Protein AF-A0A6D2DKF6-F1 (afdb_monomer)

Organism: Salmonella hadar (NCBI:txid149385)

Structure (mmCIF, N/CA/C/O backbone):
data_AF-A0A6D2DKF6-F1
#
_entry.id   AF-A0A6D2DKF6-F1
#
loop_
_atom_site.group_PDB
_atom_site.id
_atom_site.type_symbol
_atom_site.label_atom_id
_atom_site.label_alt_id
_atom_site.label_comp_id
_atom_site.label_asym_id
_atom_site.label_entity_id
_atom_site.label_seq_id
_atom_site.pdbx_PDB_ins_code
_atom_site.Cartn_x
_atom_site.Cartn_y
_atom_site.Cartn_z
_atom_site.occupancy
_atom_site.B_iso_or_equiv
_atom_site.auth_seq_id
_atom_site.auth_comp_id
_atom_site.auth_asym_id
_atom_site.auth_atom_id
_atom_site.pdbx_PDB_model_num
ATOM 1 N N . SER A 1 1 ? -28.767 14.177 -10.149 1.00 67.19 1 SER A N 1
ATOM 2 C CA . SER A 1 1 ? -29.629 13.138 -9.535 1.00 67.19 1 SER A CA 1
ATOM 3 C C . SER A 1 1 ? -29.633 13.298 -8.013 1.00 67.19 1 SER A C 1
ATOM 5 O O . SER A 1 1 ? -28.698 13.881 -7.477 1.00 67.19 1 SER A O 1
ATOM 7 N N . VAL A 1 2 ? -30.654 12.818 -7.286 1.00 78.38 2 VAL A N 1
ATOM 8 C CA . VAL A 1 2 ? -30.715 12.926 -5.803 1.00 78.38 2 VAL A CA 1
ATOM 9 C C . VAL A 1 2 ? -29.473 12.317 -5.129 1.00 78.38 2 VAL A C 1
ATOM 11 O O . VAL A 1 2 ? -29.009 12.816 -4.109 1.00 78.38 2 VAL A O 1
ATOM 14 N N . ILE A 1 3 ? -28.892 11.285 -5.745 1.00 69.44 3 ILE A N 1
ATOM 15 C CA . ILE A 1 3 ? -27.707 10.570 -5.258 1.00 69.44 3 ILE A CA 1
ATOM 16 C C . ILE A 1 3 ? -26.442 11.434 -5.368 1.00 69.44 3 ILE A C 1
ATOM 18 O O . ILE A 1 3 ? -25.677 11.509 -4.410 1.00 69.44 3 ILE A O 1
ATOM 22 N N . GLU A 1 4 ? -26.238 12.139 -6.485 1.00 73.12 4 GLU A N 1
ATOM 23 C CA . GLU A 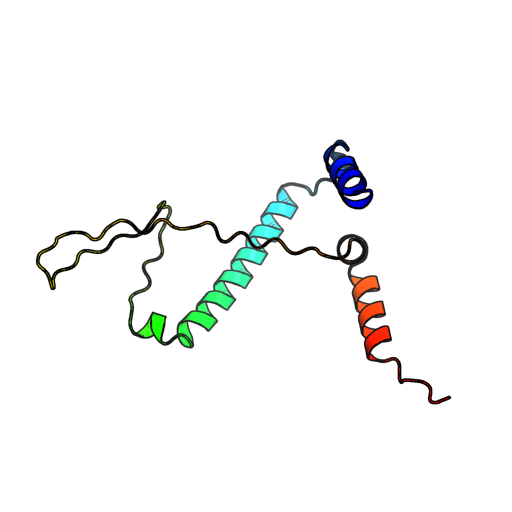1 4 ? -25.084 13.040 -6.657 1.00 73.12 4 GLU A CA 1
ATOM 24 C C . GLU A 1 4 ? -25.095 14.182 -5.642 1.00 73.12 4 GLU A C 1
ATOM 26 O O . GLU A 1 4 ? -24.070 14.451 -5.021 1.00 73.12 4 GLU A O 1
ATOM 31 N N . ASN A 1 5 ? -26.262 14.789 -5.400 1.00 73.50 5 ASN A N 1
ATOM 32 C CA . ASN A 1 5 ? -26.408 15.837 -4.387 1.00 73.50 5 ASN A CA 1
ATOM 33 C C . ASN A 1 5 ? -26.107 15.314 -2.976 1.00 73.50 5 ASN A C 1
ATOM 35 O O . ASN A 1 5 ? -25.527 16.018 -2.151 1.00 73.50 5 ASN A O 1
ATOM 39 N N . HIS A 1 6 ? -26.465 14.063 -2.689 1.00 69.69 6 HIS A N 1
ATOM 40 C CA . HIS A 1 6 ? -26.177 13.452 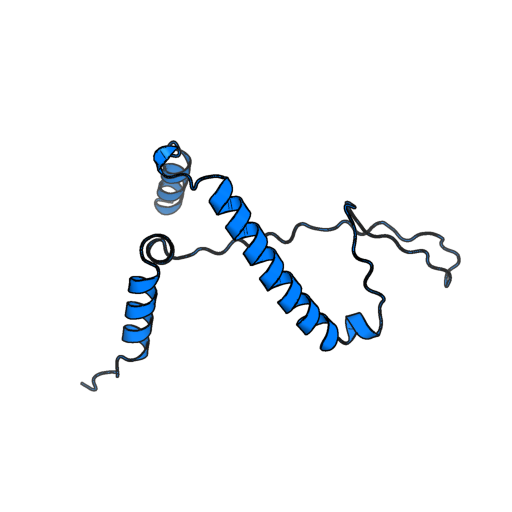-1.398 1.00 69.69 6 HIS A CA 1
ATOM 41 C C . HIS A 1 6 ? -24.677 13.177 -1.206 1.00 69.69 6 HIS A C 1
ATOM 43 O O . HIS A 1 6 ? -24.177 13.307 -0.092 1.00 69.69 6 HIS A O 1
ATOM 49 N N . ILE A 1 7 ? -23.953 12.829 -2.276 1.00 74.00 7 ILE A N 1
ATOM 50 C CA . ILE A 1 7 ? -22.500 12.595 -2.260 1.00 74.00 7 ILE A CA 1
ATOM 51 C C . ILE A 1 7 ? -21.735 13.913 -2.094 1.00 74.00 7 ILE A C 1
ATOM 53 O O . ILE A 1 7 ? -20.829 13.997 -1.263 1.00 74.00 7 ILE A O 1
ATOM 57 N N . THR A 1 8 ? -22.115 14.960 -2.830 1.00 76.31 8 THR A N 1
ATOM 58 C CA . THR A 1 8 ? -21.466 16.278 -2.735 1.00 76.31 8 THR A CA 1
ATOM 59 C C . THR A 1 8 ? -21.653 16.908 -1.356 1.00 76.31 8 THR A C 1
ATOM 61 O O . THR A 1 8 ? -20.695 17.455 -0.811 1.00 76.31 8 THR A O 1
ATOM 64 N N . SER A 1 9 ? -22.817 16.715 -0.726 1.00 73.12 9 SER A N 1
ATOM 65 C CA . SER A 1 9 ? -23.098 17.149 0.654 1.00 73.12 9 SER A CA 1
ATOM 66 C C . SER A 1 9 ? -22.109 16.592 1.694 1.00 73.12 9 SER A C 1
ATOM 68 O O . SER A 1 9 ? -21.843 17.230 2.713 1.00 73.12 9 SER A O 1
ATOM 70 N N . PHE A 1 10 ? -21.532 15.408 1.458 1.00 64.88 10 PHE A N 1
ATOM 71 C CA . PHE A 1 10 ? -20.508 14.843 2.344 1.00 64.88 10 PHE A CA 1
ATOM 72 C C . PHE A 1 10 ? -19.125 15.459 2.127 1.00 64.88 10 PHE A C 1
ATOM 74 O O . PHE A 1 10 ? -18.350 15.541 3.077 1.00 64.88 10 PHE A O 1
ATOM 81 N N . SER A 1 11 ? -18.813 15.905 0.907 1.00 67.12 11 SER A N 1
ATOM 82 C CA . SER A 1 11 ? -17.549 16.596 0.609 1.00 67.12 11 SER A CA 1
ATOM 83 C C . SER A 1 11 ? -17.495 18.016 1.175 1.00 67.12 11 SER A C 1
ATOM 85 O O . SER A 1 11 ? -16.413 18.520 1.459 1.00 67.12 11 SER A O 1
ATOM 87 N N . THR A 1 12 ? -18.658 18.641 1.386 1.00 76.75 12 THR A N 1
ATOM 88 C CA . THR A 1 12 ? -18.784 19.983 1.970 1.00 76.75 12 THR A CA 1
ATOM 89 C C . THR A 1 12 ? -18.726 20.000 3.497 1.00 76.75 12 THR A C 1
ATOM 91 O O . THR A 1 12 ? -18.606 21.074 4.082 1.00 76.75 12 THR A O 1
ATOM 94 N N . LEU A 1 13 ? -18.825 18.843 4.165 1.00 70.75 13 LEU A N 1
ATOM 95 C CA . LEU A 1 13 ? -18.746 18.794 5.623 1.00 70.75 13 LEU A CA 1
ATOM 96 C C . LEU A 1 13 ? -17.287 18.976 6.079 1.00 70.75 13 LEU A C 1
ATOM 98 O O . LEU A 1 13 ? -16.412 18.229 5.629 1.00 70.75 13 LEU A O 1
ATOM 102 N N . PRO A 1 14 ? -16.999 19.914 7.000 1.00 70.06 14 PRO A N 1
ATOM 103 C CA . PRO A 1 14 ? -15.660 20.059 7.547 1.00 70.06 14 PRO A CA 1
ATOM 104 C C . PRO A 1 14 ? -15.270 18.781 8.295 1.00 70.06 14 PRO A C 1
ATOM 106 O O . PRO A 1 14 ? -16.022 18.266 9.126 1.00 70.06 14 PRO A O 1
ATOM 109 N N . ARG A 1 15 ? -14.077 18.255 8.002 1.00 64.88 15 ARG A N 1
ATOM 110 C CA . ARG A 1 15 ? -13.521 17.124 8.750 1.00 64.88 15 ARG A CA 1
ATOM 111 C C . ARG A 1 15 ? -13.288 17.549 10.198 1.00 64.88 15 ARG A C 1
ATOM 113 O O . ARG A 1 15 ? -12.521 18.472 10.465 1.00 64.88 15 ARG A O 1
ATOM 120 N N . ILE A 1 16 ? -13.943 16.859 11.126 1.00 75.75 16 ILE A N 1
ATOM 121 C CA . ILE A 1 16 ? -13.761 17.065 12.562 1.00 75.75 16 ILE A CA 1
ATOM 122 C C . ILE A 1 16 ? -12.381 16.512 12.934 1.00 75.75 16 ILE A C 1
ATOM 124 O O . ILE A 1 16 ? -12.170 15.302 12.887 1.00 75.75 16 ILE A O 1
ATOM 128 N N . LYS A 1 17 ? -11.442 17.396 13.293 1.00 67.75 17 LYS A N 1
ATOM 129 C CA . LYS A 1 17 ? -10.060 17.023 13.659 1.00 67.75 17 LYS A CA 1
ATOM 130 C C . LYS A 1 17 ? -9.988 16.052 14.841 1.00 67.75 17 LYS A C 1
ATOM 132 O O . LYS A 1 17 ? -9.067 15.254 14.916 1.00 67.75 17 LYS A O 1
ATOM 137 N N . GLU A 1 18 ? -10.970 16.092 15.737 1.00 74.12 18 GLU A N 1
ATOM 138 C CA . GLU A 1 18 ? -11.050 15.214 16.914 1.00 74.12 18 GLU A CA 1
ATOM 139 C C . GLU A 1 18 ? -11.262 13.735 16.553 1.00 74.12 18 GLU A C 1
ATOM 141 O O . GLU A 1 18 ? -10.931 12.854 17.341 1.00 74.12 18 GLU A O 1
ATOM 146 N N . LEU A 1 19 ? -11.792 13.456 15.357 1.00 72.00 19 LEU A N 1
ATOM 147 C CA . LEU A 1 19 ? -11.994 12.098 14.842 1.00 72.00 19 LEU A CA 1
ATOM 148 C C . LEU A 1 19 ? -10.832 11.627 13.956 1.00 72.00 19 LEU A C 1
ATOM 150 O O . LEU A 1 19 ? -10.867 10.507 13.442 1.00 72.00 19 LEU A O 1
ATOM 154 N N . GLU A 1 20 ? -9.826 12.473 13.727 1.00 73.00 20 GLU A N 1
ATOM 155 C CA . GLU A 1 20 ? -8.659 12.098 12.939 1.00 73.00 20 GLU A CA 1
ATOM 156 C C . GLU A 1 20 ? -7.764 11.163 13.768 1.00 73.00 20 GLU A C 1
ATOM 158 O O . GLU A 1 20 ? -7.465 11.456 14.931 1.00 73.00 20 GLU A O 1
ATOM 163 N N . PRO A 1 21 ? -7.333 10.012 13.219 1.00 76.19 21 PRO A N 1
ATOM 164 C CA . PRO A 1 21 ? -6.426 9.136 13.941 1.00 76.19 21 PRO A CA 1
ATOM 165 C C . PRO A 1 21 ? -5.112 9.871 14.216 1.00 76.19 21 PRO A C 1
ATOM 167 O O . PRO A 1 21 ? -4.588 10.571 13.350 1.00 76.19 21 PRO A O 1
ATOM 170 N N . SER A 1 22 ? -4.539 9.664 15.405 1.00 84.25 22 SER A N 1
ATOM 171 C CA . SER A 1 22 ? -3.197 10.173 15.705 1.00 84.25 22 SER A CA 1
ATOM 172 C C . SER A 1 22 ? -2.213 9.726 14.619 1.00 84.25 22 SER A C 1
ATOM 174 O O . SER A 1 22 ? -2.202 8.557 14.215 1.00 84.25 22 SER A O 1
ATOM 176 N N . SER A 1 23 ? -1.366 10.652 14.165 1.00 80.50 23 SER A N 1
ATOM 177 C CA . SER A 1 23 ? -0.376 10.425 13.104 1.00 80.50 23 SER A CA 1
ATOM 178 C C . SER A 1 23 ? 0.523 9.219 13.389 1.00 80.50 23 SER A C 1
ATOM 180 O O . SER A 1 23 ? 0.883 8.475 12.477 1.00 80.50 23 SER A O 1
ATOM 182 N N . MET A 1 24 ? 0.810 8.962 14.667 1.00 82.69 24 MET A N 1
ATOM 183 C CA . MET A 1 24 ? 1.531 7.778 15.126 1.00 82.69 24 MET A CA 1
ATOM 184 C C . MET A 1 24 ? 0.816 6.469 14.774 1.00 82.69 24 MET A C 1
ATOM 186 O O . MET A 1 24 ? 1.447 5.550 14.247 1.00 82.69 24 MET A O 1
ATOM 190 N N . PHE A 1 25 ? -0.493 6.381 15.024 1.00 80.62 25 PHE A N 1
ATOM 191 C CA . PHE A 1 25 ? -1.281 5.189 14.703 1.00 80.62 25 PHE A CA 1
ATOM 192 C C . PHE A 1 25 ? -1.457 5.019 13.196 1.00 80.62 25 PHE A C 1
ATOM 194 O O . PHE A 1 25 ? -1.333 3.901 12.696 1.00 80.62 25 PHE A O 1
ATOM 201 N N . ALA A 1 26 ? -1.667 6.114 12.460 1.00 79.31 26 ALA A N 1
ATOM 202 C CA . ALA A 1 26 ? -1.738 6.079 11.001 1.00 79.31 26 ALA A CA 1
ATOM 203 C C . ALA A 1 26 ? -0.433 5.539 10.389 1.00 79.31 26 ALA A C 1
ATOM 205 O O . ALA A 1 26 ? -0.458 4.632 9.554 1.00 79.31 26 ALA A O 1
ATOM 206 N N . HIS A 1 27 ? 0.714 6.025 10.869 1.00 79.50 27 HIS A N 1
ATOM 207 C CA . HIS A 1 27 ? 2.025 5.568 10.419 1.00 79.50 27 HIS A CA 1
ATOM 208 C C . HIS A 1 27 ? 2.285 4.097 10.780 1.00 79.50 27 HIS A C 1
ATOM 210 O O . HIS A 1 27 ? 2.744 3.321 9.940 1.00 79.50 27 HIS A O 1
ATOM 216 N N . ALA A 1 28 ? 1.964 3.683 12.011 1.00 86.50 28 ALA A N 1
ATOM 217 C CA . ALA A 1 28 ? 2.104 2.292 12.440 1.00 86.50 28 ALA A CA 1
ATOM 218 C C . ALA A 1 28 ? 1.259 1.343 11.573 1.00 86.50 28 ALA A C 1
ATOM 220 O O . ALA A 1 28 ? 1.756 0.316 11.105 1.00 86.50 28 ALA A O 1
ATOM 221 N N . PHE A 1 29 ? 0.014 1.725 11.286 1.00 86.56 29 PHE A N 1
ATOM 222 C CA . PHE A 1 29 ? -0.872 0.964 10.413 1.00 86.56 29 PHE A CA 1
ATOM 223 C C . PHE A 1 29 ? -0.327 0.868 8.984 1.00 86.56 29 PHE A C 1
ATOM 225 O O . PHE A 1 29 ? -0.312 -0.210 8.388 1.00 86.56 29 PHE A O 1
ATOM 232 N N . GLN A 1 30 ? 0.171 1.976 8.433 1.00 80.25 30 GLN A N 1
ATOM 233 C CA . GLN A 1 30 ? 0.738 1.995 7.088 1.00 80.25 30 GLN A CA 1
ATOM 234 C C . GLN A 1 30 ? 1.997 1.127 6.979 1.00 80.25 30 GLN A C 1
ATOM 236 O O . GLN A 1 30 ? 2.159 0.405 5.993 1.00 80.25 30 GLN A O 1
ATOM 241 N N . LYS A 1 31 ? 2.841 1.122 8.017 1.00 89.06 31 LYS A N 1
ATOM 242 C CA . LYS A 1 31 ? 4.021 0.255 8.114 1.00 89.06 31 LYS A CA 1
ATOM 243 C C . LYS A 1 31 ? 3.647 -1.229 8.123 1.00 89.06 31 LYS A C 1
ATOM 245 O O . LYS A 1 31 ? 4.220 -2.002 7.356 1.00 89.06 31 LYS A O 1
ATOM 250 N N . GLU A 1 32 ? 2.676 -1.630 8.943 1.00 87.56 32 GLU A N 1
ATOM 251 C CA . GLU A 1 32 ? 2.216 -3.026 8.984 1.00 87.56 32 GLU A CA 1
ATOM 252 C C . GLU A 1 32 ? 1.548 -3.443 7.669 1.00 87.56 32 GLU A C 1
ATOM 254 O O . GLU A 1 32 ? 1.846 -4.509 7.129 1.00 87.56 32 GLU A O 1
ATOM 259 N N . LYS A 1 33 ? 0.730 -2.569 7.072 1.00 83.25 33 LYS A N 1
ATOM 260 C CA . LYS A 1 33 ? 0.153 -2.806 5.743 1.00 83.25 33 LYS A CA 1
ATOM 261 C C . LYS A 1 33 ? 1.243 -3.029 4.691 1.00 83.25 33 LYS A C 1
ATOM 263 O O . LYS A 1 33 ? 1.144 -3.972 3.906 1.00 83.25 33 LYS A O 1
ATOM 268 N N . HIS A 1 34 ? 2.289 -2.203 4.693 1.00 79.62 34 HIS A N 1
ATOM 269 C CA . HIS A 1 34 ? 3.416 -2.345 3.774 1.00 79.62 34 HIS A CA 1
ATOM 270 C C . HIS A 1 34 ? 4.150 -3.678 3.975 1.00 79.62 34 HIS A C 1
ATOM 272 O O . HIS A 1 34 ? 4.443 -4.373 3.007 1.00 79.62 34 HIS A O 1
ATOM 278 N N . LYS A 1 35 ? 4.375 -4.090 5.227 1.00 89.62 35 LYS A N 1
ATOM 279 C CA . LYS A 1 35 ? 4.993 -5.382 5.566 1.00 89.62 35 LYS A CA 1
ATOM 280 C C . LYS A 1 35 ? 4.173 -6.572 5.056 1.00 89.62 35 LYS A C 1
ATOM 282 O O . LYS A 1 35 ? 4.730 -7.502 4.476 1.00 89.62 35 LYS A O 1
ATOM 287 N N . VAL A 1 36 ? 2.850 -6.535 5.233 1.00 88.44 36 VAL A N 1
ATOM 288 C CA . VAL A 1 36 ? 1.941 -7.576 4.726 1.00 88.44 36 VAL A CA 1
ATOM 289 C C . VAL A 1 36 ? 1.941 -7.611 3.197 1.00 88.44 36 VAL A C 1
ATOM 291 O O . VAL A 1 36 ? 1.958 -8.693 2.611 1.00 88.44 36 VAL A O 1
ATOM 294 N N . MET A 1 37 ? 1.935 -6.447 2.541 1.00 78.31 37 MET A N 1
ATOM 295 C CA . MET A 1 37 ? 1.982 -6.369 1.080 1.00 78.31 37 MET A CA 1
ATOM 296 C C . MET A 1 37 ? 3.308 -6.866 0.507 1.00 78.31 37 MET A C 1
ATOM 298 O O . MET A 1 37 ? 3.273 -7.639 -0.446 1.00 78.31 37 MET A O 1
ATOM 302 N N . ALA A 1 38 ? 4.443 -6.522 1.120 1.00 80.44 38 ALA A N 1
ATOM 303 C CA . ALA A 1 38 ? 5.753 -7.029 0.716 1.00 80.44 38 ALA A CA 1
ATOM 304 C C . ALA A 1 38 ? 5.784 -8.567 0.733 1.00 80.44 38 ALA A C 1
ATOM 306 O O . ALA A 1 38 ? 6.120 -9.189 -0.270 1.00 80.44 38 ALA A O 1
ATOM 307 N N . LYS A 1 39 ? 5.291 -9.187 1.815 1.00 84.94 39 LYS A N 1
ATOM 308 C CA . LYS A 1 39 ? 5.209 -10.653 1.923 1.00 84.94 39 LYS A CA 1
ATOM 309 C C . LYS A 1 39 ? 4.341 -11.285 0.826 1.00 84.94 39 LYS A C 1
ATOM 311 O O . LYS A 1 39 ? 4.685 -12.337 0.299 1.00 84.94 39 LYS A O 1
ATOM 316 N N . LYS A 1 40 ? 3.207 -10.663 0.481 1.00 80.12 40 LYS A N 1
ATOM 317 C CA . LYS A 1 40 ? 2.345 -11.129 -0.622 1.00 80.12 40 LYS A CA 1
ATOM 318 C C . LYS A 1 40 ? 3.027 -10.986 -1.980 1.00 80.12 40 LYS A C 1
ATOM 320 O O . LYS A 1 40 ? 2.858 -11.840 -2.841 1.00 80.12 40 LYS A O 1
ATOM 325 N N . GLN A 1 41 ? 3.782 -9.911 -2.170 1.00 77.56 41 G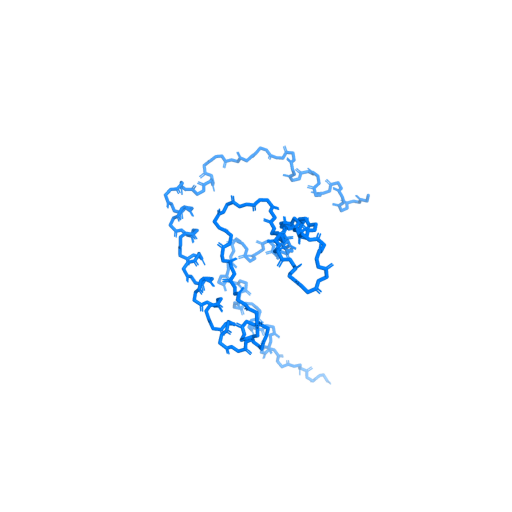LN A N 1
ATOM 326 C CA . GLN A 1 41 ? 4.501 -9.665 -3.409 1.00 77.56 41 GLN A CA 1
ATOM 327 C C . GLN A 1 41 ? 5.616 -10.690 -3.629 1.00 77.56 41 GLN A C 1
ATOM 329 O O . GLN A 1 41 ? 5.797 -11.125 -4.760 1.00 77.56 41 GLN A O 1
ATOM 334 N N . ASP A 1 42 ? 6.314 -11.110 -2.572 1.00 79.50 42 ASP A N 1
ATOM 335 C CA . ASP A 1 42 ? 7.333 -12.160 -2.668 1.00 79.50 42 ASP A CA 1
ATOM 336 C C . ASP A 1 42 ? 6.722 -13.508 -3.073 1.00 79.50 42 ASP A C 1
ATOM 338 O O . ASP A 1 42 ? 7.219 -14.140 -3.999 1.00 79.50 42 ASP A O 1
ATOM 342 N N . LEU A 1 43 ? 5.574 -13.890 -2.498 1.00 79.75 43 LEU A N 1
ATOM 343 C CA . LEU A 1 43 ? 4.837 -15.091 -2.926 1.00 79.75 43 LEU A CA 1
ATOM 344 C C . LEU A 1 43 ? 4.429 -15.025 -4.408 1.00 79.75 43 LEU A C 1
ATOM 346 O O . LEU A 1 43 ? 4.625 -15.978 -5.154 1.00 79.75 43 LEU A O 1
ATOM 350 N N . ASN A 1 44 ? 3.925 -13.875 -4.861 1.00 74.06 44 ASN A N 1
ATOM 351 C CA . ASN A 1 44 ? 3.529 -13.689 -6.259 1.00 74.06 44 ASN A CA 1
ATOM 352 C C . ASN A 1 44 ? 4.718 -13.729 -7.235 1.00 74.06 44 ASN A C 1
ATOM 354 O O . ASN A 1 44 ? 4.529 -14.036 -8.412 1.00 74.06 44 ASN A O 1
ATOM 358 N N . LYS A 1 45 ? 5.933 -13.386 -6.786 1.00 69.94 45 LYS A N 1
ATOM 359 C CA . LYS A 1 45 ? 7.139 -13.472 -7.621 1.00 69.94 45 LYS A CA 1
ATOM 360 C C . LYS A 1 45 ? 7.536 -14.918 -7.892 1.00 69.94 45 LYS A C 1
ATOM 362 O O . LYS A 1 45 ? 7.859 -15.227 -9.034 1.00 69.94 45 LYS A O 1
ATOM 367 N N . GLU A 1 46 ? 7.463 -15.785 -6.884 1.00 75.38 46 GLU A N 1
ATOM 368 C CA . GLU A 1 46 ? 7.814 -17.208 -7.010 1.00 75.38 46 GLU A CA 1
ATOM 369 C C . GLU A 1 46 ? 6.919 -17.946 -8.023 1.00 75.38 46 GLU A C 1
ATOM 371 O O . GLU A 1 46 ? 7.394 -18.770 -8.815 1.00 75.38 46 GLU A O 1
ATOM 376 N N . ASP A 1 47 ? 5.631 -17.597 -8.056 1.00 78.38 47 ASP A N 1
ATOM 377 C CA . ASP A 1 47 ? 4.644 -18.230 -8.938 1.00 78.38 47 ASP A CA 1
ATOM 378 C C . ASP A 1 47 ? 4.607 -17.625 -10.353 1.00 78.38 47 ASP A C 1
ATOM 380 O O . ASP A 1 47 ? 4.157 -18.268 -11.304 1.00 78.38 47 ASP A O 1
ATOM 384 N N . SER A 1 48 ? 5.097 -16.398 -10.537 1.00 73.31 48 SER A N 1
ATOM 385 C CA . SER A 1 48 ? 4.996 -15.690 -11.814 1.00 73.31 48 SER A CA 1
ATOM 386 C C . SER A 1 48 ? 6.088 -16.098 -12.80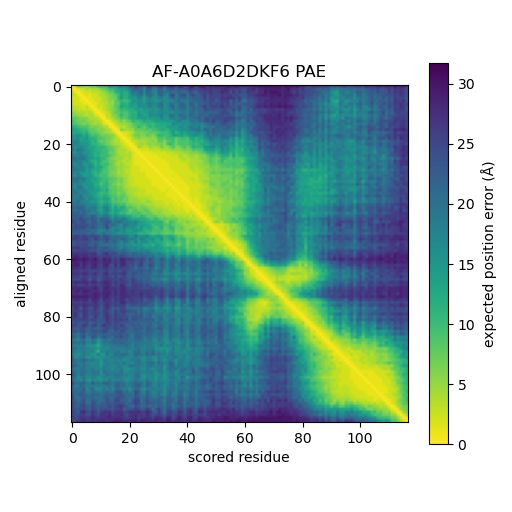1 1.00 73.31 48 SER A C 1
ATOM 388 O O . SER A 1 48 ? 7.272 -15.801 -12.635 1.00 73.31 48 SER A O 1
ATOM 390 N N . LEU A 1 49 ? 5.669 -16.695 -13.917 1.00 73.88 49 LEU A N 1
ATOM 391 C CA . LEU A 1 49 ? 6.549 -17.026 -15.040 1.00 73.88 49 LEU A CA 1
ATOM 392 C C . LEU A 1 49 ? 7.191 -15.771 -15.664 1.00 73.88 49 LEU A C 1
ATOM 394 O O . LEU A 1 49 ? 8.333 -15.822 -16.113 1.00 73.88 49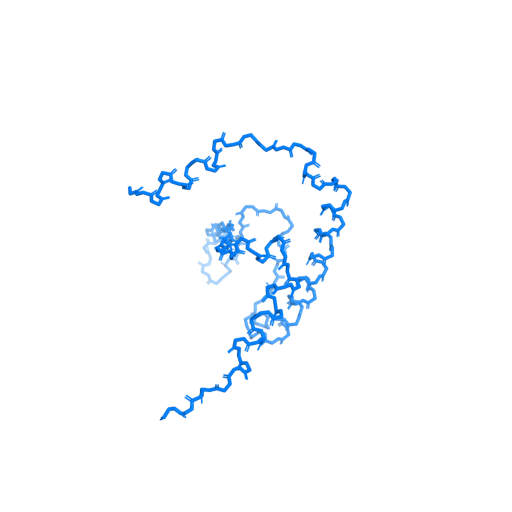 LEU A O 1
ATOM 398 N N . ALA A 1 50 ? 6.509 -14.622 -15.607 1.00 69.62 50 ALA A N 1
ATOM 399 C CA . ALA A 1 50 ? 7.049 -13.351 -16.086 1.00 69.62 50 ALA A CA 1
ATOM 400 C C . ALA A 1 50 ? 8.264 -12.885 -15.263 1.00 69.62 50 ALA A C 1
ATOM 402 O O . ALA A 1 50 ? 9.234 -12.405 -15.841 1.00 69.62 50 ALA A O 1
ATOM 403 N N . PHE A 1 51 ? 8.257 -13.085 -13.937 1.00 63.97 51 PHE A N 1
ATOM 404 C CA . PHE A 1 51 ? 9.395 -12.736 -13.072 1.00 63.97 51 PHE A CA 1
ATOM 405 C C . PHE A 1 51 ? 10.563 -13.724 -13.157 1.00 63.97 51 PHE A C 1
ATOM 407 O O . PHE A 1 51 ? 11.676 -13.381 -12.767 1.00 63.97 51 PHE A O 1
ATOM 414 N N . LYS A 1 52 ? 10.332 -14.927 -13.695 1.00 72.69 52 LYS A N 1
ATOM 415 C CA . LYS A 1 52 ? 11.393 -15.903 -13.990 1.00 72.69 52 LYS A CA 1
ATOM 416 C C . LYS A 1 52 ? 12.133 -15.590 -15.290 1.00 72.69 52 LYS A C 1
ATOM 418 O O . LYS A 1 52 ? 13.309 -15.915 -15.403 1.00 72.69 52 LYS A O 1
ATOM 423 N N . ILE A 1 53 ? 11.452 -14.980 -16.262 1.00 74.31 53 ILE A N 1
ATOM 424 C CA . ILE A 1 53 ? 12.014 -14.676 -17.589 1.00 74.31 53 ILE A CA 1
ATOM 425 C C . ILE A 1 53 ? 12.574 -13.250 -17.651 1.00 74.31 53 ILE A C 1
ATOM 427 O O . ILE A 1 53 ? 13.575 -13.017 -18.323 1.00 74.31 53 ILE A O 1
ATOM 431 N N . ALA A 1 54 ? 11.959 -12.298 -16.947 1.00 69.00 54 ALA A N 1
ATOM 432 C CA . ALA A 1 54 ? 12.379 -10.903 -16.944 1.00 69.00 54 ALA A CA 1
ATOM 433 C C . ALA A 1 54 ? 12.885 -10.470 -15.563 1.00 69.00 54 ALA A C 1
ATOM 435 O O . ALA A 1 54 ? 12.218 -10.656 -14.543 1.00 69.00 54 ALA A O 1
ATOM 436 N N . THR A 1 55 ? 14.055 -9.830 -15.536 1.00 64.88 55 THR A N 1
ATOM 437 C CA . THR A 1 55 ? 14.660 -9.296 -14.314 1.00 64.88 55 THR A CA 1
ATOM 438 C C . THR A 1 55 ? 13.794 -8.172 -13.746 1.00 64.88 55 THR A C 1
ATOM 440 O O . THR A 1 55 ? 13.622 -7.125 -14.370 1.00 64.88 55 THR A O 1
ATOM 443 N N . HIS A 1 56 ? 13.256 -8.359 -12.539 1.00 61.84 56 HIS A N 1
ATOM 444 C CA . HIS A 1 56 ? 12.529 -7.298 -11.845 1.00 61.84 56 HIS A CA 1
ATOM 445 C C . HIS A 1 56 ? 13.507 -6.217 -11.373 1.00 61.84 56 HIS A C 1
ATOM 447 O O . HIS A 1 56 ? 14.274 -6.433 -10.434 1.00 61.84 56 HIS A O 1
ATOM 453 N N . ILE A 1 57 ? 13.449 -5.037 -11.990 1.00 64.69 57 ILE A N 1
ATOM 454 C CA . ILE A 1 57 ? 14.196 -3.852 -11.564 1.00 64.69 57 ILE A CA 1
ATOM 455 C C . ILE A 1 57 ? 13.299 -3.061 -10.598 1.00 64.69 57 ILE A C 1
ATOM 457 O O . ILE A 1 57 ? 12.355 -2.408 -11.050 1.00 64.69 57 ILE A O 1
ATOM 461 N N . PRO A 1 58 ? 13.529 -3.119 -9.269 1.00 56.72 58 PRO A N 1
ATOM 462 C CA . PRO A 1 58 ? 12.769 -2.307 -8.330 1.00 56.72 58 PRO A CA 1
ATOM 463 C C . PRO A 1 58 ? 13.114 -0.832 -8.556 1.00 56.72 58 PRO A C 1
ATOM 465 O O . PRO A 1 58 ? 14.217 -0.384 -8.240 1.00 56.72 58 PRO A O 1
ATOM 468 N N . LEU A 1 59 ? 12.165 -0.068 -9.093 1.00 56.44 59 LEU A N 1
ATOM 469 C CA . LEU A 1 59 ? 12.322 1.370 -9.273 1.00 56.44 59 LEU A CA 1
ATOM 470 C C . LEU A 1 59 ? 12.303 2.058 -7.900 1.00 56.44 59 LEU A C 1
ATOM 472 O O . LEU A 1 59 ? 11.251 2.310 -7.315 1.00 56.44 59 LEU A O 1
ATOM 476 N N . LYS A 1 60 ? 13.491 2.367 -7.372 1.00 55.38 60 LYS A N 1
ATOM 477 C CA . LYS A 1 60 ? 13.657 3.322 -6.271 1.00 55.38 60 LYS A CA 1
ATOM 478 C C . LYS A 1 60 ? 13.426 4.724 -6.838 1.00 55.38 60 LYS A C 1
ATOM 480 O O . LYS A 1 60 ? 14.358 5.342 -7.328 1.00 55.38 60 LYS A O 1
ATOM 485 N N . ALA A 1 61 ? 12.186 5.202 -6.773 1.00 53.19 61 ALA A N 1
ATOM 486 C CA . ALA A 1 61 ? 11.824 6.595 -7.046 1.00 53.19 61 ALA A CA 1
ATOM 487 C C . ALA A 1 61 ? 12.127 7.095 -8.477 1.00 53.19 61 ALA A C 1
ATOM 489 O O . ALA A 1 61 ? 12.890 8.037 -8.672 1.00 53.19 61 ALA A O 1
ATOM 490 N N . GLY A 1 62 ? 11.489 6.493 -9.483 1.00 54.84 62 GLY A N 1
ATOM 491 C CA . GLY A 1 62 ? 11.475 7.014 -10.855 1.00 54.84 62 GLY A CA 1
ATOM 492 C C . GLY A 1 62 ? 10.048 7.123 -11.389 1.00 54.84 62 GLY A C 1
ATOM 493 O O . GLY A 1 62 ? 9.209 6.297 -11.047 1.00 54.84 62 GLY A O 1
ATOM 494 N N . VAL A 1 63 ? 9.772 8.127 -12.228 1.00 58.72 63 VAL A N 1
ATOM 495 C CA . VAL A 1 63 ? 8.457 8.347 -12.873 1.00 58.72 63 VAL A CA 1
ATOM 496 C C . VAL A 1 63 ? 8.196 7.315 -13.989 1.00 58.72 63 VAL A C 1
ATOM 498 O O . VAL A 1 63 ? 7.078 7.209 -14.477 1.00 58.72 63 VAL A O 1
ATOM 501 N N . GLY A 1 64 ? 9.190 6.506 -14.378 1.00 60.22 64 GLY A N 1
ATOM 502 C CA . GLY A 1 64 ? 9.0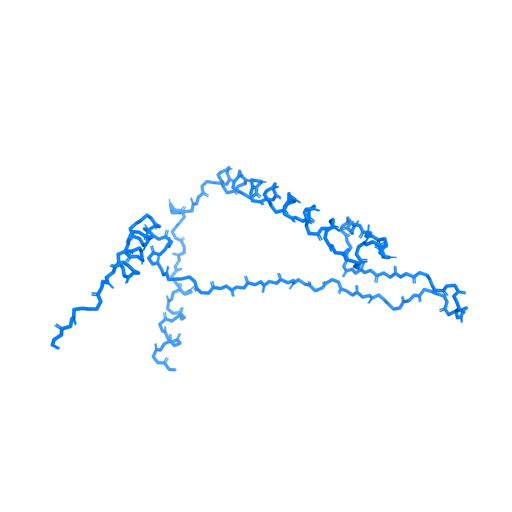68 5.476 -15.415 1.00 60.22 64 GLY A CA 1
ATOM 503 C C . GLY A 1 64 ? 10.283 4.550 -15.528 1.00 60.22 64 GLY A C 1
ATOM 504 O O . GLY A 1 64 ? 11.281 4.741 -14.832 1.00 60.22 64 GLY A O 1
ATOM 505 N N . SER A 1 65 ? 10.188 3.547 -16.404 1.00 64.06 65 SER A N 1
ATOM 506 C CA . SER A 1 65 ? 11.262 2.622 -16.790 1.00 64.06 65 SER A CA 1
ATOM 507 C C . SER A 1 65 ? 11.664 2.811 -18.254 1.00 64.06 65 SER A C 1
ATOM 509 O O . SER A 1 65 ? 10.830 3.081 -19.110 1.00 64.06 65 SER A O 1
ATOM 511 N N . PHE A 1 66 ? 12.944 2.622 -18.561 1.00 73.69 66 PHE A N 1
ATOM 512 C CA . PHE A 1 66 ? 13.452 2.465 -19.925 1.00 73.69 66 PHE A CA 1
ATOM 513 C C . PHE A 1 66 ? 14.505 1.352 -19.923 1.00 73.69 66 PHE A C 1
ATOM 515 O O . PHE A 1 66 ? 15.084 1.050 -18.877 1.00 73.69 66 PHE A O 1
ATOM 522 N N . HIS A 1 67 ? 14.740 0.716 -21.067 1.00 70.31 67 HIS A N 1
ATOM 523 C CA . HIS A 1 67 ? 15.769 -0.314 -21.213 1.00 70.31 67 HIS A CA 1
ATOM 524 C C . HIS A 1 67 ? 16.593 -0.071 -22.476 1.00 70.31 67 HIS A C 1
ATOM 526 O O . HIS A 1 67 ? 16.127 0.553 -23.426 1.00 70.31 67 HIS A O 1
ATOM 532 N N . TYR A 1 68 ? 17.842 -0.532 -22.477 1.00 75.81 68 TYR A N 1
ATOM 533 C CA . TYR A 1 68 ? 18.698 -0.484 -23.658 1.00 75.81 68 TYR A CA 1
ATOM 534 C C . TYR A 1 68 ? 18.418 -1.706 -24.534 1.00 75.81 68 TYR A C 1
ATOM 536 O O . TYR A 1 68 ? 18.427 -2.829 -24.025 1.00 75.81 68 TYR A O 1
ATOM 544 N N . ASN A 1 69 ? 18.131 -1.496 -25.821 1.00 72.19 69 ASN A N 1
ATOM 545 C CA . ASN A 1 69 ? 17.810 -2.579 -26.744 1.00 72.19 69 ASN A CA 1
ATOM 546 C C . ASN A 1 69 ? 18.973 -2.828 -27.713 1.00 72.19 69 ASN A C 1
ATOM 548 O O . ASN A 1 69 ? 19.120 -2.142 -28.725 1.00 72.19 69 ASN A O 1
ATOM 552 N N . ASP A 1 70 ? 19.781 -3.835 -27.387 1.00 70.75 70 ASP A N 1
ATOM 553 C CA . ASP A 1 70 ? 20.992 -4.209 -28.131 1.00 70.75 70 ASP A CA 1
ATOM 554 C C . ASP A 1 70 ? 20.677 -4.954 -29.446 1.00 70.75 70 ASP A C 1
ATOM 556 O O . ASP A 1 70 ? 21.517 -5.078 -30.330 1.00 70.75 70 ASP A O 1
ATOM 560 N N . TYR A 1 71 ? 19.440 -5.438 -29.613 1.00 70.88 71 TYR A N 1
ATOM 561 C CA . TYR A 1 71 ? 19.061 -6.289 -30.746 1.00 70.88 71 TYR A CA 1
ATOM 562 C C . TYR A 1 71 ? 18.851 -5.515 -32.060 1.00 70.88 71 TYR A C 1
ATOM 564 O O . TYR A 1 71 ? 19.139 -6.035 -33.133 1.00 70.88 71 TYR A O 1
ATOM 572 N N . ASN A 1 72 ? 18.380 -4.264 -31.989 1.00 68.31 72 ASN A N 1
ATOM 573 C CA . ASN A 1 72 ? 18.032 -3.456 -33.170 1.00 68.31 72 ASN A CA 1
ATOM 574 C C . ASN A 1 72 ? 18.945 -2.240 -33.387 1.00 68.31 72 ASN A C 1
ATOM 576 O O . ASN A 1 72 ? 18.637 -1.393 -34.225 1.00 68.31 72 ASN A O 1
ATOM 580 N N . ASN A 1 73 ? 20.037 -2.110 -32.623 1.00 63.94 73 ASN A N 1
ATOM 581 C CA . ASN A 1 73 ? 20.919 -0.934 -32.638 1.00 63.94 73 ASN A CA 1
ATOM 582 C C . ASN A 1 73 ? 20.171 0.410 -32.448 1.00 63.94 73 ASN A C 1
ATOM 584 O O . ASN A 1 73 ? 20.685 1.478 -32.777 1.00 63.94 73 ASN A O 1
ATOM 588 N N . SER A 1 74 ? 18.941 0.365 -31.920 1.00 67.50 74 SER A N 1
ATOM 589 C CA . SER A 1 74 ? 18.027 1.505 -31.799 1.00 67.50 74 SER A CA 1
ATOM 590 C C . SER A 1 74 ? 18.232 2.302 -30.506 1.00 67.50 74 SER A C 1
ATOM 592 O O . SER A 1 74 ? 17.467 3.218 -30.221 1.00 67.50 74 SER A O 1
ATOM 594 N N . GLY A 1 75 ? 19.255 1.964 -29.716 1.00 79.06 75 GLY A N 1
ATOM 595 C CA . GLY A 1 75 ? 19.594 2.658 -28.477 1.00 79.06 75 GLY A CA 1
ATOM 596 C C . GLY A 1 75 ? 18.623 2.374 -27.325 1.00 79.06 75 GLY A C 1
ATOM 597 O O . GLY A 1 75 ? 18.153 1.249 -27.141 1.00 79.06 75 GLY A O 1
ATOM 598 N N . TYR A 1 76 ? 18.366 3.395 -26.504 1.00 78.38 76 TYR A N 1
ATOM 599 C CA . TYR A 1 76 ? 17.442 3.313 -25.369 1.00 78.38 76 TYR A CA 1
ATOM 600 C C . TYR A 1 76 ? 15.976 3.332 -25.832 1.00 78.38 76 TYR A C 1
ATOM 602 O O . TYR A 1 76 ? 15.614 4.096 -26.723 1.00 78.38 76 TYR A O 1
ATOM 610 N N . SER A 1 77 ? 15.131 2.507 -25.208 1.00 77.06 77 SER A N 1
ATOM 611 C CA . SER A 1 77 ? 13.688 2.461 -25.460 1.00 77.06 77 SER A CA 1
ATOM 612 C C . SER A 1 77 ? 12.981 3.739 -25.000 1.00 77.06 77 SER A C 1
ATOM 614 O O . SER A 1 77 ? 13.452 4.427 -24.092 1.00 77.06 77 SER A O 1
ATOM 616 N N . GLU A 1 78 ? 11.792 4.001 -25.549 1.00 78.00 78 GLU A N 1
ATOM 617 C CA . GLU A 1 78 ? 10.907 5.043 -25.024 1.00 78.00 78 GLU A CA 1
ATOM 618 C C . GLU A 1 78 ? 10.584 4.776 -23.534 1.00 78.00 78 GLU A C 1
ATOM 620 O O . GLU A 1 78 ? 10.362 3.613 -23.161 1.00 78.00 78 GLU A O 1
ATOM 625 N N . PRO A 1 79 ? 10.602 5.802 -22.658 1.00 73.75 79 PRO A N 1
ATOM 626 C CA . PRO A 1 79 ? 10.277 5.634 -21.248 1.00 73.75 79 PRO A CA 1
ATOM 627 C C . PRO A 1 79 ? 8.813 5.226 -21.043 1.00 73.75 79 PRO A C 1
ATOM 629 O O . PRO A 1 79 ? 7.891 5.968 -21.373 1.00 73.75 79 PRO A O 1
ATOM 632 N N . SER A 1 80 ? 8.587 4.073 -20.419 1.00 72.81 80 SER A N 1
ATOM 633 C CA . SER A 1 80 ? 7.273 3.667 -19.926 1.00 72.81 80 SER A CA 1
ATOM 634 C C . SER A 1 80 ? 7.041 4.289 -18.554 1.00 72.81 80 SER A C 1
ATOM 636 O O . SER A 1 80 ? 7.623 3.854 -17.558 1.00 72.81 80 SER A O 1
ATOM 638 N N . TYR A 1 81 ? 6.179 5.297 -18.476 1.00 72.25 81 TYR A N 1
ATOM 639 C CA . TYR A 1 81 ? 5.844 5.932 -17.205 1.00 72.25 81 TYR A CA 1
ATOM 640 C C . TYR A 1 81 ? 5.061 4.986 -16.287 1.00 72.25 81 TYR A C 1
ATOM 642 O O . TYR A 1 81 ? 4.161 4.265 -16.721 1.00 72.25 81 TYR A O 1
ATOM 650 N N . LEU A 1 82 ? 5.405 4.986 -15.000 1.00 64.00 82 LEU A N 1
ATOM 651 C CA . LEU A 1 82 ? 4.648 4.271 -13.983 1.00 64.00 82 LEU A CA 1
ATOM 652 C C . LEU A 1 82 ? 3.307 4.980 -13.804 1.00 64.00 82 LEU A C 1
ATOM 654 O O . LEU A 1 82 ? 3.248 6.112 -13.331 1.00 64.00 82 LEU A O 1
ATOM 658 N N . HIS A 1 83 ? 2.221 4.314 -14.179 1.00 62.50 83 HIS A N 1
ATOM 659 C CA . HIS A 1 83 ? 0.887 4.777 -13.826 1.00 62.50 83 HIS A CA 1
ATOM 660 C C . HIS A 1 83 ? 0.582 4.415 -12.376 1.00 62.50 83 HIS A C 1
ATOM 662 O O . HIS A 1 83 ? 0.791 3.281 -11.935 1.00 62.50 83 HIS A O 1
ATOM 668 N N . GLU A 1 84 ? 0.082 5.392 -11.624 1.00 58.28 84 GLU A N 1
ATOM 669 C CA . GLU A 1 84 ? -0.445 5.153 -10.290 1.00 58.28 84 GLU A CA 1
ATOM 670 C C . GLU A 1 84 ? -1.695 4.277 -10.405 1.00 58.28 84 GLU A C 1
ATOM 672 O O . GLU A 1 84 ? -2.772 4.727 -10.796 1.00 58.28 84 GLU A O 1
ATOM 677 N N . TYR A 1 85 ? -1.562 3.000 -10.056 1.00 56.56 85 TYR A N 1
ATOM 678 C CA . TYR A 1 85 ? -2.712 2.117 -9.910 1.00 56.56 85 TYR A CA 1
ATOM 679 C C . TYR A 1 85 ? -3.435 2.455 -8.602 1.00 56.56 85 TYR A C 1
ATOM 681 O O . TYR A 1 85 ? -3.169 1.877 -7.549 1.00 56.56 85 TYR A O 1
ATOM 689 N N . SER A 1 86 ? -4.350 3.423 -8.663 1.00 56.94 86 SER A N 1
ATOM 690 C CA . SER A 1 86 ? -5.257 3.743 -7.562 1.00 56.94 86 SER A CA 1
ATOM 691 C C . SER A 1 86 ? -6.553 2.953 -7.716 1.00 56.94 86 SER A C 1
ATOM 693 O O . SER A 1 86 ? -7.399 3.263 -8.553 1.00 56.94 86 SER A O 1
ATOM 695 N N . SER A 1 87 ? -6.719 1.907 -6.908 1.00 64.19 87 SER A N 1
ATOM 696 C CA . SER A 1 87 ? -7.994 1.201 -6.794 1.00 64.19 87 SER A CA 1
ATOM 697 C C . SER A 1 87 ? -8.811 1.815 -5.658 1.00 64.19 87 SER A C 1
ATOM 699 O O . SER A 1 87 ? -8.511 1.585 -4.482 1.00 64.19 87 SER A O 1
ATOM 701 N N . SER A 1 88 ? -9.854 2.572 -5.992 1.00 68.62 88 SER A N 1
ATOM 702 C CA . SER A 1 88 ? -10.893 2.947 -5.035 1.00 68.62 88 SER A CA 1
ATOM 703 C C . SER A 1 88 ? -12.018 1.912 -5.095 1.00 68.62 88 SER A C 1
ATOM 705 O O . SER A 1 88 ? -12.466 1.510 -6.165 1.00 68.62 88 SER A O 1
ATOM 707 N N . TYR A 1 89 ? -12.452 1.428 -3.936 1.00 73.00 89 TYR A N 1
ATOM 708 C CA . TYR A 1 89 ? -13.589 0.520 -3.828 1.00 73.00 89 TYR A CA 1
ATOM 709 C C . TYR A 1 89 ? -14.573 1.090 -2.814 1.00 73.00 89 TYR A C 1
ATOM 711 O O . TYR A 1 89 ? -14.191 1.549 -1.735 1.00 73.00 89 TYR A O 1
ATOM 719 N N . SER A 1 90 ? -15.853 1.099 -3.176 1.00 73.38 90 SER A N 1
ATOM 720 C CA . SER A 1 90 ? -16.911 1.569 -2.290 1.00 73.38 90 SER A CA 1
ATOM 721 C C . SER A 1 90 ? -17.178 0.511 -1.223 1.00 73.38 90 SER A C 1
ATOM 723 O O . SER A 1 90 ? -17.766 -0.534 -1.505 1.00 73.38 90 SER A O 1
ATOM 725 N N . LEU A 1 91 ? -16.748 0.780 0.006 1.00 76.31 91 LEU A N 1
ATOM 726 C CA . LEU A 1 91 ? -17.114 -0.030 1.162 1.00 76.31 91 LEU A CA 1
ATOM 727 C C . LEU A 1 91 ? -18.454 0.444 1.739 1.00 76.31 91 LEU A C 1
ATOM 729 O O . LEU A 1 91 ? -18.671 1.654 1.860 1.00 76.31 91 LEU A O 1
ATOM 733 N N . PRO A 1 92 ? -19.341 -0.472 2.166 1.00 79.50 92 PRO A N 1
ATOM 734 C CA . PRO A 1 92 ? -20.515 -0.102 2.942 1.00 79.50 92 PRO A CA 1
ATOM 735 C C . PRO A 1 92 ? -20.092 0.653 4.201 1.00 79.50 92 PRO A C 1
ATOM 737 O O . PRO A 1 92 ? -19.256 0.174 4.963 1.00 79.50 92 PRO A O 1
ATOM 740 N N . ARG A 1 93 ? -20.699 1.816 4.464 1.00 76.62 93 ARG A N 1
ATOM 741 C CA . ARG A 1 93 ? -20.358 2.676 5.616 1.00 76.62 93 ARG A CA 1
ATOM 742 C C . ARG A 1 93 ? -20.317 1.916 6.943 1.00 76.62 93 ARG A C 1
ATOM 744 O O . ARG A 1 93 ? -19.480 2.197 7.794 1.00 76.62 93 ARG A O 1
ATOM 751 N N . ARG A 1 94 ? -21.207 0.936 7.105 1.00 77.12 94 ARG A N 1
ATOM 752 C CA . ARG A 1 94 ? -21.265 0.090 8.297 1.00 77.12 94 ARG A CA 1
ATOM 753 C C . ARG A 1 94 ? -19.975 -0.699 8.532 1.00 77.12 94 ARG A C 1
ATOM 755 O O . ARG A 1 94 ? -19.584 -0.820 9.677 1.00 77.12 94 ARG A O 1
ATOM 762 N N . TYR A 1 95 ? -19.288 -1.144 7.481 1.00 80.19 95 TYR A N 1
ATOM 763 C CA . TYR A 1 95 ? -18.007 -1.844 7.603 1.00 80.19 95 TYR A CA 1
ATOM 764 C C . TYR A 1 95 ? -16.916 -0.970 8.242 1.00 80.19 95 TYR A C 1
ATOM 766 O O . TYR A 1 95 ? -16.060 -1.475 8.957 1.00 80.19 95 TYR A O 1
ATOM 774 N N . ILE A 1 96 ? -16.962 0.349 8.018 1.00 77.12 96 ILE A N 1
ATOM 775 C CA . ILE A 1 96 ? -16.002 1.304 8.595 1.00 77.12 96 ILE A CA 1
ATOM 776 C C . ILE A 1 96 ? -16.335 1.604 10.065 1.00 77.12 96 ILE A C 1
ATOM 778 O O . ILE A 1 96 ? -15.429 1.762 10.875 1.00 77.12 96 ILE A O 1
ATOM 782 N N . MET A 1 97 ? -17.624 1.694 10.406 1.00 80.75 97 MET A N 1
ATOM 783 C CA . MET A 1 97 ? -18.087 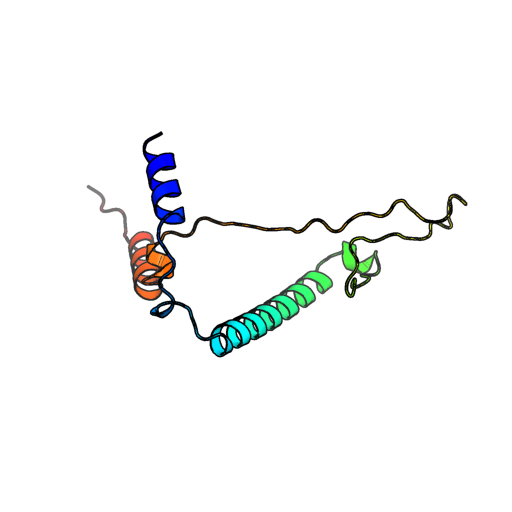2.120 11.737 1.00 80.75 97 MET A CA 1
ATOM 784 C C . MET A 1 97 ? -18.271 0.961 12.731 1.00 80.75 97 MET A C 1
ATOM 786 O O . 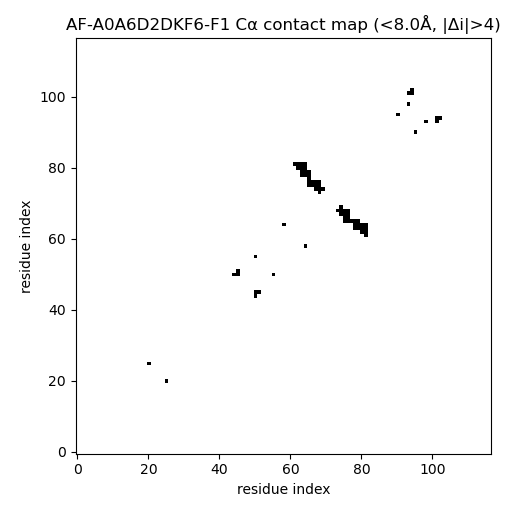MET A 1 97 ? -18.193 1.172 13.934 1.00 80.75 97 MET A O 1
ATOM 790 N N . ASP A 1 98 ? -18.553 -0.241 12.232 1.00 83.94 98 ASP A N 1
ATOM 791 C CA . ASP A 1 98 ? -18.856 -1.453 12.999 1.00 83.94 98 ASP A CA 1
ATOM 792 C C . ASP A 1 98 ? -18.429 -2.675 12.170 1.00 83.94 98 ASP A C 1
ATOM 794 O O . ASP A 1 98 ? -19.243 -3.363 11.547 1.00 83.94 98 ASP A O 1
ATOM 798 N N . ASN A 1 99 ? -17.116 -2.900 12.100 1.00 83.31 99 ASN A N 1
ATOM 799 C CA . ASN A 1 99 ? -16.530 -4.007 11.344 1.00 83.31 99 ASN A CA 1
ATOM 800 C C . ASN A 1 99 ? -16.993 -5.372 11.884 1.00 83.31 99 ASN A C 1
ATOM 802 O O . ASN A 1 99 ? -17.426 -6.224 11.111 1.00 83.31 99 ASN A O 1
ATOM 806 N N . VAL A 1 100 ? -16.983 -5.555 13.207 1.00 86.69 100 VAL A N 1
ATOM 807 C CA . VAL A 1 100 ? -17.375 -6.817 13.855 1.00 86.69 100 VAL A CA 1
ATOM 808 C C . VAL A 1 100 ? -18.855 -7.123 13.624 1.00 86.69 100 VAL A C 1
ATOM 810 O O . VAL A 1 100 ? -19.201 -8.227 13.202 1.00 86.69 100 VAL A O 1
ATOM 813 N N . GLY A 1 101 ? -19.750 -6.158 13.849 1.00 86.50 101 GLY A N 1
ATOM 814 C CA . GLY A 1 101 ? -21.181 -6.362 13.640 1.00 86.50 101 GLY A CA 1
ATOM 815 C C . GLY A 1 101 ? -21.557 -6.518 12.166 1.00 86.50 101 GLY A C 1
ATOM 816 O O . GLY A 1 101 ? -22.506 -7.245 11.852 1.00 86.50 101 GLY A O 1
ATOM 817 N N . TYR A 1 102 ? -20.809 -5.893 11.249 1.00 88.12 102 TYR A N 1
ATOM 818 C CA . TYR A 1 102 ? -20.959 -6.126 9.813 1.00 88.12 102 TYR A CA 1
ATOM 819 C C . TYR A 1 102 ? -20.628 -7.578 9.436 1.00 88.12 102 TYR A C 1
ATOM 821 O O . TYR A 1 102 ? -21.442 -8.228 8.775 1.00 88.12 102 TYR A O 1
ATOM 829 N N . ASP A 1 103 ? -19.498 -8.111 9.908 1.00 86.50 103 ASP A N 1
ATOM 830 C CA . ASP A 1 103 ? -19.071 -9.482 9.605 1.00 86.50 103 ASP A CA 1
ATOM 831 C C . ASP A 1 103 ? -19.995 -10.536 10.233 1.00 86.50 103 ASP A C 1
ATOM 833 O O . ASP A 1 103 ? -20.378 -11.496 9.560 1.00 86.50 103 ASP A O 1
ATOM 837 N N . ILE A 1 104 ? -20.440 -10.332 11.481 1.00 88.31 104 ILE A N 1
ATOM 838 C CA . ILE A 1 104 ? -21.424 -11.210 12.143 1.00 88.31 104 ILE A CA 1
ATOM 839 C C . ILE A 1 104 ? -22.715 -11.276 11.327 1.00 88.31 104 ILE A C 1
ATOM 841 O O . ILE A 1 104 ? -23.247 -12.357 11.073 1.00 88.31 104 ILE A O 1
ATOM 845 N N . ARG A 1 105 ? -23.222 -10.123 10.881 1.00 85.44 105 ARG A N 1
ATOM 846 C CA . ARG A 1 105 ? -24.457 -10.055 10.096 1.00 85.44 105 ARG A CA 1
ATOM 847 C C . ARG A 1 105 ? -24.289 -10.713 8.729 1.00 85.44 105 ARG A C 1
ATOM 849 O O . ARG A 1 105 ? -25.195 -11.402 8.269 1.00 85.44 105 ARG A O 1
ATOM 856 N N . LEU A 1 106 ? -23.135 -10.535 8.089 1.00 87.62 106 LEU A N 1
ATOM 857 C CA . LEU A 1 106 ? -22.821 -11.197 6.826 1.00 87.62 106 LEU A CA 1
ATOM 858 C C . LEU A 1 106 ? -22.772 -12.723 6.990 1.00 87.62 106 LEU A C 1
ATOM 860 O O . LEU A 1 106 ? -23.310 -13.445 6.151 1.00 87.62 106 LEU A O 1
ATOM 864 N N . ALA A 1 107 ? -22.178 -13.216 8.080 1.00 87.19 107 ALA A N 1
ATOM 865 C CA . ALA A 1 107 ? -22.178 -14.636 8.416 1.00 87.19 107 ALA A CA 1
ATOM 866 C C . ALA A 1 107 ? -23.602 -15.157 8.661 1.00 87.19 107 ALA A C 1
ATOM 868 O O . ALA A 1 107 ? -23.974 -16.187 8.108 1.00 87.19 107 ALA A O 1
ATOM 869 N N . GLN A 1 108 ? -24.432 -14.416 9.402 1.00 87.88 108 GLN A N 1
ATOM 870 C CA . GLN A 1 108 ? -25.843 -14.758 9.607 1.00 87.88 108 GLN A CA 1
ATOM 871 C C . GLN A 1 108 ? -26.601 -14.855 8.280 1.00 87.88 108 GLN A C 1
ATOM 873 O O . GLN A 1 108 ? -27.261 -15.859 8.045 1.00 87.88 108 GLN A O 1
ATOM 878 N N . PHE A 1 109 ? -26.452 -13.881 7.375 1.00 84.44 109 PHE A N 1
ATOM 879 C CA . PHE A 1 109 ? -27.080 -13.932 6.049 1.00 84.44 109 PHE A CA 1
ATOM 880 C C . PHE A 1 109 ? -26.656 -15.155 5.231 1.00 84.44 109 PHE A C 1
ATOM 882 O O . PHE A 1 109 ? -27.485 -15.746 4.548 1.00 84.44 109 PHE A O 1
ATOM 889 N N . ARG A 1 110 ? -25.380 -15.549 5.301 1.00 84.00 110 ARG A N 1
ATOM 890 C CA . ARG A 1 110 ? -24.870 -16.741 4.604 1.00 84.00 110 ARG A CA 1
ATOM 891 C C . ARG A 1 110 ? -25.374 -18.047 5.218 1.00 84.00 110 ARG A C 1
ATOM 893 O O . ARG A 1 110 ? -25.517 -19.031 4.502 1.00 84.00 110 ARG A O 1
ATOM 900 N N . CYS A 1 111 ? -25.613 -18.057 6.526 1.00 82.25 111 CYS A N 1
ATOM 901 C CA . CYS A 1 111 ? -26.046 -19.236 7.274 1.00 82.25 111 CYS A CA 1
ATOM 902 C C . CYS A 1 111 ? -27.572 -19.383 7.369 1.00 82.25 111 CYS A C 1
ATOM 904 O O . CYS A 1 111 ? -28.044 -20.421 7.835 1.00 82.25 111 CYS A O 1
ATOM 906 N N . VAL A 1 112 ? -28.350 -18.381 6.944 1.00 81.81 112 VAL A N 1
ATOM 907 C CA . VAL A 1 112 ? -29.811 -18.490 6.861 1.00 81.81 112 VAL A CA 1
ATOM 908 C C . VAL A 1 112 ? -30.161 -19.557 5.826 1.00 81.81 112 VAL A C 1
ATOM 910 O O . VAL A 1 112 ? -29.919 -19.405 4.628 1.00 81.81 112 VAL A O 1
ATOM 913 N N . LYS A 1 113 ? -30.737 -20.664 6.301 1.00 75.44 113 LYS A N 1
ATOM 914 C CA . LYS A 1 113 ? -31.390 -21.639 5.430 1.00 75.44 113 LYS A CA 1
ATOM 915 C C . LYS A 1 113 ? -32.666 -21.000 4.896 1.00 75.44 113 LYS A C 1
ATOM 917 O O . LYS A 1 113 ? -33.380 -20.328 5.632 1.00 75.44 113 LYS A O 1
ATOM 922 N N . LYS A 1 114 ? -32.933 -21.189 3.605 1.00 67.56 114 LYS A N 1
ATOM 923 C CA . LYS A 1 114 ? -34.200 -20.782 3.002 1.00 67.56 114 LYS A CA 1
ATOM 924 C C . LYS A 1 114 ? -35.303 -21.590 3.683 1.00 67.56 114 LYS A C 1
ATOM 926 O O . LYS A 1 114 ? -35.362 -22.802 3.479 1.00 67.56 114 LYS A O 1
ATOM 931 N N . ASP A 1 115 ? -36.128 -20.933 4.490 1.00 63.22 115 ASP A N 1
ATOM 932 C CA . ASP A 1 115 ? -37.338 -21.562 5.000 1.00 63.22 115 ASP A CA 1
ATOM 933 C C . ASP A 1 115 ? -38.186 -21.955 3.790 1.00 63.22 115 ASP A C 1
ATOM 935 O O . ASP A 1 115 ? -38.495 -21.143 2.911 1.00 63.22 115 ASP A O 1
ATOM 939 N N . THR A 1 116 ? -38.437 -23.254 3.685 1.00 53.56 116 THR A N 1
ATOM 940 C CA . THR A 1 116 ? -39.347 -23.804 2.688 1.00 53.56 116 THR A CA 1
ATOM 941 C C . THR A 1 116 ? -40.750 -23.512 3.200 1.00 53.56 116 THR A C 1
ATOM 943 O O . THR A 1 116 ? -41.167 -24.072 4.210 1.00 53.56 116 THR A O 1
ATOM 946 N N . VAL A 1 117 ? -41.407 -22.545 2.555 1.00 49.81 117 VAL A N 1
ATOM 947 C CA . VAL A 1 117 ? -42.866 -22.375 2.616 1.00 49.81 117 VAL A CA 1
ATOM 948 C C . VAL A 1 117 ? -43.510 -23.523 1.858 1.00 49.81 117 VAL A C 1
ATOM 950 O O . VAL A 1 117 ? -43.000 -23.824 0.751 1.00 49.81 117 VAL A O 1
#

Mean predicted aligned error: 16.59 Å

Secondary structure (DSSP, 8-state):
-HHHHHHHHHHTSPP-GGGSPPHHHHHHHHHHHHHHHHHHHHHHHHH-HHHHHS-----SS-SEE--B-TTTT--BPPPEE-----------HHHHH-HHHHHHHHHHHHH------

Sequence (117 aa):
SVIENHITSFSTLPRIKELEPSSMFAHAFQKEKHKVMAKKQDLNKEDSLAFKIATHIPLKAGVGSFHYNDYNNSGYSEPSYLHEYSSSYSLPRRYIMDNVGYDIRLAQFRCVKKDTV

Radius of gyration: 23.33 Å; Cα contacts (8 Å, |Δi|>4): 37; chains: 1; bounding box: 64×44×50 Å

Solvent-accessible surface area (backbone atoms only — not comparable to full-atom values): 7559 Å² total; per-residue (Å²): 106,78,64,57,56,57,53,51,56,59,73,70,51,79,82,60,69,90,77,53,74,57,68,68,58,52,50,52,50,52,52,51,51,49,55,55,48,52,57,52,50,54,56,53,44,78,72,32,66,65,55,74,76,42,87,84,77,83,75,82,86,59,72,47,50,65,52,76,43,82,88,73,77,68,48,64,48,80,70,48,61,65,74,83,86,78,83,84,76,93,70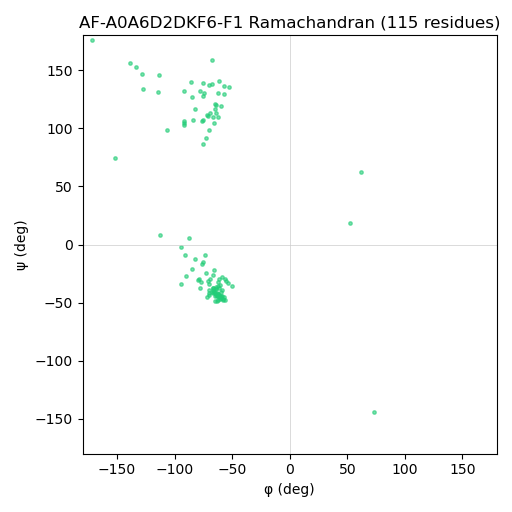,63,68,56,51,78,78,37,48,67,64,43,52,54,50,53,49,49,64,72,66,57,72,82,79,82,126

pLDDT: mean 73.98, std 9.26, range [49.81, 89.62]

Foldseek 3Di:
DVVVVVVVVVVPDDPDPVPDPDPVVVVVVVVVVVVVVVVVVVVVLVVDPCNVVDPDDPDPDDQFDWDADPPPPPGIDDTDGDDPPDDDDDDDPCCVVPVPVVVVVVVVVVPDDPPDD